Protein AF-A0A6L7WZH0-F1 (afdb_monomer)

Nearest PDB structures (foldseek):
  8x2j-assembly1_B  TM=9.013E-01  e=3.659E-11  Chloroflexus aurantia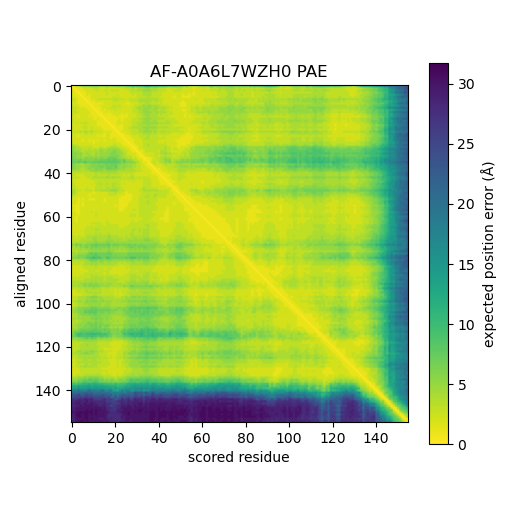cus J-10-fl
  6lod-assembly1_B  TM=8.839E-01  e=1.071E-10  Roseiflexus castenholzii DSM 13941
  6btm-assembly1_B  TM=8.825E-01  e=1.375E-09  Flavobacterium johnsoniae UW101
  6f0k-assembly1_B  TM=8.956E-01  e=1.542E-08  Rhodothermus marinus DSM 4252

pLDDT: mean 90.03, std 13.59, range [33.47, 97.69]

Foldseek 3Di:
DDDFDWVPFQQPCVVQVPDPVSQKDAAQAADDDPPPCVVVDDPLDDRHGHRTIDGDPLPVSQVVVQVVVQVVVVHDRDAPSRDRPVQVPDPVNQDADDDCVDCPHPVNVCCVVQVVQWDDPPVVVVPPDPDIHGHDDDPPDDDDPDPPPPDDDDD

Solvent-accessible surface area (backbone atoms only — not comparable to full-atom values): 10241 Å² total; per-residue (Å²): 137,73,76,81,63,56,94,75,46,82,48,82,55,58,72,35,76,72,34,95,78,62,66,47,45,70,32,84,55,65,80,83,65,63,88,73,54,62,75,74,60,60,88,78,49,86,84,73,58,46,49,25,61,46,60,83,42,76,45,48,57,53,50,51,49,44,52,52,52,21,57,75,70,74,49,76,77,55,90,71,71,53,65,37,68,72,35,70,68,36,90,82,58,84,50,74,68,66,61,71,90,39,70,89,26,67,53,36,44,48,46,64,77,36,47,94,39,42,46,58,84,67,63,93,72,70,73,80,69,98,57,80,45,70,62,84,84,61,98,79,66,81,85,74,87,66,95,74,75,74,89,76,79,87,132

Secondary structure (DSSP, 8-state):
-----GGG--S--HHHHT-TT---EE--S-----TTGGGGS-TTSPPP-TT-EE---TTHHHHHHHHHHHHHTTSPPPTTS---HHHHH-TT-------TT-TTSHHHHHHHHTGGGEE-TTGGG----S--EE----TT------S--------

Sequence (155 aa):
LNVQVYNRCIGTRFCANGCPYSVRYFNFWNPEWPDPMNNQLNPDVTVRTKGIIEKCTFCVQRINRAHVTAGTEGREIRPGEVQPACAQSCPTSALVFADLNNPESLPAKLAEAEADRSYTLLEHFGTDPGVIYLKKVDPHAEIHEDEHAHAGAHA

Radius of gyration: 19.88 Å; Cα contacts (8 Å, |Δi|>4): 142; chains: 1; bounding box: 49×57×48 Å

Mean predicted aligned error: 6.75 Å

Structure (mmCIF, N/CA/C/O backbone):
data_AF-A0A6L7WZH0-F1
#
_entry.id   AF-A0A6L7WZH0-F1
#
loop_
_atom_site.group_PDB
_atom_site.id
_atom_site.type_symbol
_atom_site.label_atom_id
_atom_site.label_alt_id
_atom_site.label_comp_id
_atom_site.label_asym_id
_atom_site.label_entity_id
_atom_site.label_seq_id
_atom_site.pdbx_PDB_ins_code
_atom_site.Cartn_x
_atom_site.Cartn_y
_atom_site.Cartn_z
_atom_site.occupancy
_atom_site.B_iso_or_equiv
_atom_site.auth_seq_id
_atom_site.auth_comp_id
_atom_site.auth_asym_id
_atom_site.auth_atom_id
_atom_site.pdbx_PDB_model_num
ATOM 1 N N . LEU A 1 1 ? -9.794 -3.096 -3.797 1.00 87.88 1 LEU A N 1
ATOM 2 C CA . LEU A 1 1 ? -8.321 -3.243 -3.957 1.00 87.88 1 LEU A CA 1
ATOM 3 C C . LEU A 1 1 ? -7.882 -2.666 -5.304 1.00 87.88 1 LEU A C 1
ATOM 5 O O . LEU A 1 1 ? -8.449 -3.043 -6.318 1.00 87.88 1 LEU A O 1
ATOM 9 N N . ASN A 1 2 ? -6.872 -1.789 -5.348 1.00 94.06 2 ASN A N 1
ATOM 10 C CA . ASN A 1 2 ? -6.272 -1.340 -6.613 1.00 94.06 2 ASN A CA 1
ATOM 11 C C . ASN A 1 2 ? -5.101 -2.276 -6.964 1.00 94.06 2 ASN A C 1
ATOM 13 O O . ASN A 1 2 ? -4.156 -2.362 -6.182 1.00 94.06 2 ASN A O 1
ATOM 17 N N . VAL A 1 3 ? -5.122 -2.973 -8.103 1.00 95.56 3 VAL A N 1
ATOM 18 C CA . VAL A 1 3 ? -4.046 -3.898 -8.523 1.00 95.56 3 VAL A CA 1
ATOM 19 C C . VAL A 1 3 ? -3.308 -3.325 -9.732 1.00 95.56 3 VAL A C 1
ATOM 21 O O . VAL A 1 3 ? -3.927 -2.888 -10.696 1.00 95.56 3 VAL A O 1
ATOM 24 N N . GLN A 1 4 ? -1.972 -3.316 -9.678 1.00 95.88 4 GLN A N 1
ATOM 25 C CA . GLN A 1 4 ? -1.131 -2.869 -10.789 1.00 95.88 4 GLN A CA 1
ATOM 26 C C . GLN A 1 4 ? -0.747 -4.067 -11.659 1.00 95.88 4 GLN A C 1
ATOM 28 O O . GLN A 1 4 ? -0.015 -4.945 -11.214 1.00 95.88 4 GLN A O 1
ATOM 33 N N . VAL A 1 5 ? -1.224 -4.080 -12.903 1.00 96.00 5 VAL A N 1
ATOM 34 C CA . VAL A 1 5 ? -0.928 -5.134 -13.882 1.00 96.00 5 VAL A CA 1
ATOM 35 C C . VAL A 1 5 ? 0.304 -4.733 -14.694 1.00 96.00 5 VAL A C 1
ATOM 37 O O . VAL A 1 5 ? 0.230 -3.903 -15.602 1.00 96.00 5 VAL A O 1
ATOM 40 N N . TYR A 1 6 ? 1.460 -5.288 -14.328 1.00 96.38 6 TYR A N 1
ATOM 41 C CA . TYR A 1 6 ? 2.765 -4.820 -14.807 1.00 96.38 6 TYR A CA 1
ATOM 42 C C . TYR A 1 6 ? 2.971 -4.998 -16.317 1.00 96.38 6 TYR A C 1
ATOM 44 O O . TYR A 1 6 ? 3.420 -4.069 -16.981 1.00 96.38 6 TYR A O 1
ATOM 52 N N . ASN A 1 7 ? 2.581 -6.145 -16.878 1.00 95.00 7 ASN A N 1
ATOM 53 C CA . ASN A 1 7 ? 2.734 -6.462 -18.306 1.00 95.00 7 ASN A CA 1
ATOM 54 C C . ASN A 1 7 ? 1.834 -5.625 -19.234 1.00 95.00 7 ASN A C 1
ATOM 56 O O . ASN A 1 7 ? 2.056 -5.600 -20.441 1.00 95.00 7 ASN A O 1
ATOM 60 N N . ARG A 1 8 ? 0.821 -4.935 -18.691 1.00 96.25 8 ARG A N 1
ATOM 61 C CA . ARG A 1 8 ? -0.043 -4.025 -19.457 1.00 96.25 8 ARG A CA 1
ATOM 62 C C . ARG A 1 8 ? 0.457 -2.578 -19.440 1.00 96.25 8 ARG A C 1
ATOM 64 O O . ARG A 1 8 ? -0.025 -1.755 -20.216 1.00 96.25 8 ARG A O 1
ATOM 71 N N . CYS A 1 9 ? 1.397 -2.246 -18.557 1.00 96.94 9 CYS A N 1
ATOM 72 C CA . CYS A 1 9 ? 1.923 -0.895 -18.434 1.00 96.94 9 CYS A CA 1
ATOM 73 C C . CYS A 1 9 ? 2.829 -0.552 -19.626 1.00 96.94 9 CYS A C 1
ATOM 75 O O . CYS A 1 9 ? 3.838 -1.208 -19.847 1.00 96.94 9 CYS A O 1
ATOM 77 N N . ILE A 1 10 ? 2.488 0.514 -20.355 1.00 96.62 10 ILE A N 1
ATOM 78 C CA . ILE A 1 10 ? 3.283 1.030 -21.488 1.00 96.62 10 ILE A CA 1
ATOM 79 C C . ILE A 1 10 ? 4.201 2.205 -21.107 1.00 96.62 10 ILE A C 1
ATOM 81 O O . ILE A 1 10 ? 4.804 2.831 -21.970 1.00 96.62 10 ILE A O 1
ATOM 85 N N . GLY A 1 11 ? 4.271 2.556 -19.820 1.00 96.44 11 GLY A N 1
ATOM 86 C CA . GLY A 1 11 ? 5.242 3.533 -19.327 1.00 96.44 11 GLY A CA 1
ATOM 87 C C . GLY A 1 11 ? 4.942 5.011 -19.583 1.00 96.44 11 GLY A C 1
ATOM 88 O O . GLY A 1 11 ? 5.847 5.826 -19.456 1.00 96.44 11 GLY A O 1
ATOM 89 N N . THR A 1 12 ? 3.695 5.393 -19.880 1.00 96.62 12 THR A N 1
ATOM 90 C CA . THR A 1 12 ? 3.302 6.807 -20.097 1.00 96.62 12 THR A CA 1
ATOM 91 C C . THR A 1 12 ? 3.372 7.682 -18.846 1.00 96.62 12 THR A C 1
ATOM 93 O O . THR A 1 12 ? 3.374 8.902 -18.954 1.00 96.62 12 THR A O 1
ATOM 96 N N . ARG A 1 13 ? 3.403 7.078 -17.650 1.00 95.94 13 ARG A N 1
ATOM 97 C CA . ARG A 1 13 ? 3.488 7.745 -16.331 1.00 95.94 13 ARG A CA 1
ATOM 98 C C . ARG A 1 13 ? 2.306 8.642 -15.952 1.00 95.94 13 ARG A C 1
ATOM 100 O O . ARG A 1 13 ? 2.294 9.168 -14.846 1.00 95.94 13 ARG A O 1
ATOM 107 N N . PHE A 1 14 ? 1.266 8.738 -16.778 1.00 97.25 14 PHE A N 1
ATOM 108 C CA . PHE A 1 14 ? 0.074 9.525 -16.443 1.00 97.25 14 PHE A CA 1
ATOM 109 C C . PHE A 1 14 ? -0.590 9.062 -15.137 1.00 97.25 14 PHE A C 1
ATOM 11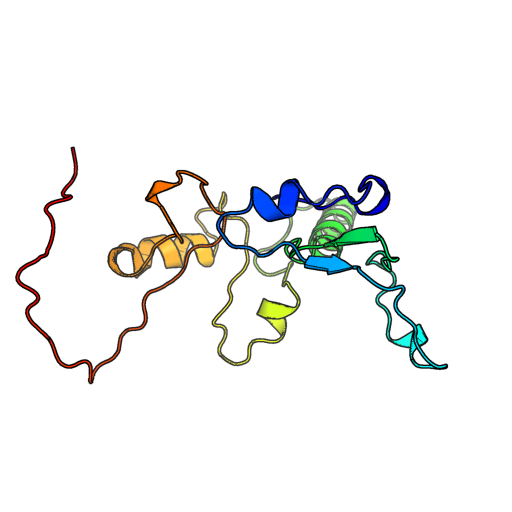1 O O . PHE A 1 14 ? -1.038 9.876 -14.337 1.00 97.25 14 PHE A O 1
ATOM 118 N N . CYS A 1 15 ? -0.569 7.754 -14.862 1.00 96.50 15 CYS A N 1
ATOM 119 C CA . CYS A 1 15 ? -1.082 7.218 -13.604 1.00 96.50 15 CYS A CA 1
ATOM 120 C C . CYS A 1 15 ? -0.311 7.716 -12.372 1.00 96.50 15 CYS A C 1
ATOM 122 O O . CYS A 1 15 ? -0.923 7.826 -11.315 1.00 96.50 15 CYS A O 1
ATOM 124 N N . ALA A 1 16 ? 0.990 8.013 -12.493 1.00 96.75 16 ALA A N 1
ATOM 125 C CA . ALA A 1 16 ? 1.781 8.596 -11.411 1.00 96.75 16 ALA A CA 1
ATOM 126 C C . ALA A 1 16 ? 1.379 10.052 -11.158 1.00 96.75 16 ALA A C 1
ATOM 128 O O . ALA A 1 16 ? 1.096 10.396 -10.017 1.00 96.75 16 ALA A O 1
ATOM 129 N N . ASN A 1 17 ? 1.243 10.852 -12.220 1.00 95.88 17 ASN A N 1
ATOM 130 C CA . ASN A 1 17 ? 0.803 12.247 -12.117 1.00 95.88 17 ASN A CA 1
ATOM 131 C C . ASN A 1 17 ? -0.614 12.375 -11.538 1.00 95.88 17 ASN A C 1
ATOM 133 O O . ASN A 1 17 ? -0.892 13.302 -10.791 1.00 95.88 17 ASN A O 1
ATOM 137 N N . GLY A 1 18 ? -1.510 11.440 -11.868 1.00 95.25 18 GLY A N 1
ATOM 138 C CA . GLY A 1 18 ? -2.877 11.428 -11.342 1.00 95.25 18 GLY A CA 1
ATOM 139 C C . GLY A 1 18 ? -3.006 10.916 -9.904 1.00 95.25 18 GLY A C 1
ATOM 140 O O . GLY A 1 18 ? -4.112 10.885 -9.376 1.00 95.25 18 GLY A O 1
ATOM 141 N N . CYS A 1 19 ? -1.924 10.456 -9.268 1.00 95.88 19 CYS A N 1
ATOM 142 C CA . CYS A 1 19 ? -1.974 9.966 -7.895 1.00 95.88 19 CYS A CA 1
ATOM 143 C C . CYS A 1 19 ? -1.676 11.113 -6.917 1.00 95.88 19 CYS A C 1
ATOM 145 O O . CYS A 1 19 ? -0.5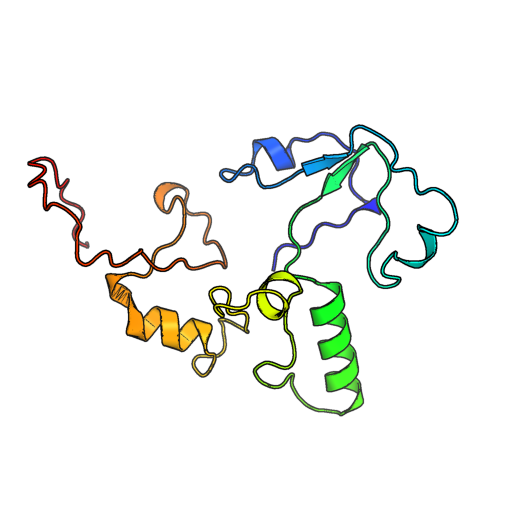20 11.532 -6.850 1.00 95.88 19 CYS A O 1
ATOM 147 N N . PRO A 1 20 ? -2.643 11.565 -6.094 1.00 96.19 20 PRO A N 1
ATOM 148 C CA . PRO A 1 20 ? -2.420 12.691 -5.179 1.00 96.19 20 PRO A CA 1
ATOM 149 C C . PRO A 1 20 ? -1.378 12.380 -4.095 1.00 96.19 20 PRO A C 1
ATOM 151 O O . PRO A 1 20 ? -0.788 13.280 -3.513 1.00 96.19 20 PRO A O 1
ATOM 154 N N . TYR A 1 21 ? -1.107 11.096 -3.856 1.00 95.88 21 TYR A N 1
ATOM 155 C CA . TYR A 1 21 ? -0.146 10.626 -2.860 1.00 95.88 21 TYR A CA 1
ATOM 156 C C . TYR A 1 21 ? 1.265 10.399 -3.419 1.00 95.88 21 TYR A C 1
ATOM 158 O O . TYR A 1 21 ? 2.171 10.075 -2.661 1.00 95.88 21 TYR A O 1
ATOM 166 N N . SER A 1 22 ? 1.466 10.494 -4.740 1.00 94.81 22 SER A N 1
ATOM 167 C CA . SER A 1 22 ? 2.762 10.219 -5.389 1.00 94.81 22 SER A CA 1
ATOM 168 C C . SER A 1 22 ? 3.383 8.845 -5.050 1.00 94.81 22 SER A C 1
ATOM 170 O O . SER A 1 22 ? 4.598 8.676 -5.062 1.00 94.81 22 SER A O 1
ATOM 172 N N . VAL A 1 23 ? 2.558 7.819 -4.793 1.00 96.31 23 VAL A N 1
ATOM 173 C CA . VAL A 1 23 ? 3.000 6.461 -4.383 1.00 96.31 23 VAL A CA 1
ATOM 174 C C . VAL A 1 23 ? 3.161 5.469 -5.546 1.00 96.31 23 VAL A C 1
ATOM 176 O O . VAL A 1 23 ? 3.114 4.248 -5.363 1.00 96.31 23 VAL A O 1
ATOM 179 N N . ARG A 1 24 ? 3.292 5.979 -6.773 1.00 97.12 24 ARG A N 1
ATOM 180 C CA . ARG A 1 24 ? 3.528 5.179 -7.981 1.00 97.12 24 ARG A CA 1
ATOM 181 C C . ARG A 1 24 ? 4.952 5.406 -8.462 1.00 97.12 24 ARG A C 1
ATOM 183 O O . ARG A 1 24 ? 5.292 6.501 -8.894 1.00 97.12 24 ARG A O 1
ATOM 190 N N . TYR A 1 25 ? 5.757 4.354 -8.424 1.00 95.94 25 TYR A N 1
ATOM 191 C CA . TYR A 1 25 ? 7.179 4.410 -8.739 1.00 95.94 25 TYR A CA 1
ATOM 192 C C . TYR A 1 25 ? 7.423 3.923 -10.160 1.00 95.94 25 TYR A C 1
ATOM 194 O O . TYR A 1 25 ? 6.872 2.906 -10.572 1.00 95.94 25 TYR A O 1
ATOM 202 N N . PHE A 1 26 ? 8.221 4.659 -10.928 1.00 97.00 26 PHE A N 1
ATOM 203 C CA . PHE A 1 26 ? 8.578 4.282 -12.292 1.00 97.00 26 PHE A CA 1
ATOM 204 C C . PHE A 1 26 ? 9.950 3.617 -12.326 1.00 97.00 26 PHE A C 1
ATOM 206 O O . PHE A 1 26 ? 10.924 4.176 -11.824 1.00 97.00 26 PHE A O 1
ATOM 213 N N . ASN A 1 27 ? 10.045 2.474 -12.997 1.00 96.56 27 ASN A N 1
ATOM 214 C CA . ASN A 1 27 ? 11.318 1.803 -13.223 1.00 96.56 27 ASN A CA 1
ATOM 215 C C . ASN A 1 27 ? 12.034 2.427 -14.420 1.00 96.56 27 ASN A C 1
ATOM 217 O O . ASN A 1 27 ? 11.726 2.127 -15.576 1.00 96.56 27 ASN A O 1
ATOM 221 N N . PHE A 1 28 ? 13.000 3.300 -14.149 1.00 95.12 28 PHE A N 1
ATOM 222 C CA . PHE A 1 28 ? 13.809 3.933 -15.195 1.00 95.12 28 PHE A CA 1
ATOM 223 C C . PHE A 1 28 ? 14.826 2.977 -15.820 1.00 95.12 28 PHE A C 1
ATOM 225 O O . PHE A 1 28 ? 15.096 3.062 -17.018 1.00 95.12 28 PHE A O 1
ATOM 232 N N . TRP A 1 29 ? 15.342 2.041 -15.028 1.00 94.75 29 TRP A N 1
ATOM 233 C CA . TRP A 1 29 ? 16.410 1.128 -15.421 1.00 94.75 29 TRP A CA 1
ATOM 234 C C . TRP A 1 29 ? 15.954 -0.322 -15.306 1.00 94.75 29 TRP A C 1
ATOM 236 O O . TRP A 1 29 ? 14.969 -0.624 -14.628 1.00 94.75 29 TRP A O 1
ATOM 246 N N . ASN A 1 30 ? 16.654 -1.216 -16.005 1.00 94.06 30 ASN A N 1
ATOM 247 C CA . ASN A 1 30 ? 16.471 -2.641 -15.777 1.00 94.06 30 ASN A CA 1
ATOM 248 C C . ASN A 1 30 ? 17.173 -2.994 -14.465 1.00 94.06 30 ASN A C 1
ATOM 250 O O . ASN A 1 30 ? 18.332 -2.617 -14.302 1.00 94.06 30 ASN A O 1
ATOM 254 N N . PRO A 1 31 ? 16.495 -3.680 -13.539 1.00 91.00 31 PRO A N 1
ATOM 255 C CA . PRO A 1 31 ? 17.162 -4.186 -12.356 1.00 91.00 31 PRO A CA 1
ATOM 256 C C . PRO A 1 31 ? 18.126 -5.318 -12.731 1.00 91.00 31 PRO A C 1
ATOM 258 O O . PRO A 1 31 ? 17.821 -6.154 -13.583 1.00 91.00 31 PRO A O 1
ATOM 261 N N . GLU A 1 32 ? 19.278 -5.333 -12.072 1.00 91.88 32 GLU A N 1
ATOM 262 C CA . GLU A 1 32 ? 20.308 -6.359 -12.206 1.00 91.88 32 GLU A CA 1
ATOM 263 C C . GLU A 1 32 ? 20.548 -6.988 -10.833 1.00 91.88 32 GLU A C 1
ATOM 265 O O . GLU A 1 32 ? 20.645 -6.283 -9.826 1.00 91.88 32 GLU A O 1
ATOM 270 N N . TRP A 1 33 ? 20.635 -8.316 -10.790 1.00 92.06 33 TRP A N 1
ATOM 271 C CA . TRP A 1 33 ? 20.948 -9.065 -9.576 1.00 92.06 33 TRP A CA 1
ATOM 272 C C . TRP A 1 33 ? 22.196 -9.902 -9.837 1.00 92.06 33 TRP A C 1
ATOM 274 O O . TRP A 1 33 ? 22.154 -10.748 -10.730 1.00 92.06 33 TRP A O 1
ATOM 284 N N . PRO A 1 34 ? 23.297 -9.686 -9.099 1.00 93.81 34 PRO A N 1
ATOM 285 C CA . PRO A 1 34 ? 24.476 -10.526 -9.238 1.00 93.81 34 PRO A CA 1
ATOM 286 C C . PRO A 1 34 ? 24.171 -11.930 -8.714 1.00 93.81 34 PRO A C 1
ATOM 288 O O . PRO A 1 34 ? 23.465 -12.082 -7.715 1.00 93.81 34 PRO A O 1
ATOM 291 N N . ASP A 1 35 ? 24.715 -12.962 -9.351 1.00 93.56 35 ASP A N 1
ATOM 292 C CA . ASP A 1 35 ? 24.568 -14.327 -8.847 1.00 93.56 35 ASP A CA 1
ATOM 293 C C . ASP A 1 35 ? 25.267 -14.470 -7.479 1.00 93.56 35 ASP A C 1
ATOM 295 O O . ASP A 1 35 ? 26.393 -13.988 -7.319 1.00 93.56 35 ASP A O 1
ATOM 299 N N . PRO A 1 36 ? 24.639 -15.114 -6.469 1.00 93.38 36 PRO A N 1
ATOM 300 C CA . PRO A 1 36 ? 23.375 -15.865 -6.501 1.00 93.38 36 PRO A CA 1
ATOM 301 C C . PRO A 1 36 ? 22.166 -15.101 -5.909 1.00 93.38 36 PRO A C 1
ATOM 303 O O . PRO A 1 36 ? 21.239 -15.710 -5.367 1.00 93.38 36 PRO A O 1
ATOM 306 N N . MET A 1 37 ? 22.166 -13.763 -5.923 1.00 93.25 37 MET A N 1
ATOM 307 C CA . MET A 1 37 ? 21.092 -12.954 -5.321 1.00 93.25 37 MET A CA 1
ATOM 308 C C . MET A 1 37 ? 19.744 -13.105 -6.034 1.00 93.25 37 MET A C 1
ATOM 310 O O . MET A 1 37 ? 18.706 -12.822 -5.438 1.00 93.25 37 MET A O 1
ATOM 314 N N . ASN A 1 38 ? 19.737 -13.610 -7.268 1.00 91.81 38 ASN A N 1
ATOM 315 C CA . ASN A 1 38 ? 18.529 -14.028 -7.979 1.00 91.81 38 ASN A CA 1
ATOM 316 C C . ASN A 1 38 ? 17.674 -15.029 -7.174 1.00 91.81 38 ASN A C 1
ATOM 318 O O . ASN A 1 38 ? 16.449 -14.991 -7.269 1.00 91.81 38 ASN A O 1
ATOM 322 N N . ASN A 1 39 ? 18.285 -15.849 -6.312 1.00 93.69 39 ASN A N 1
ATOM 323 C CA . ASN A 1 39 ? 17.571 -16.803 -5.454 1.00 93.69 39 ASN A CA 1
ATOM 324 C C . ASN A 1 39 ? 16.769 -16.149 -4.314 1.00 93.69 39 ASN A C 1
ATOM 326 O O . ASN A 1 39 ? 15.967 -16.820 -3.669 1.00 93.69 39 ASN A O 1
ATOM 330 N N . GLN A 1 40 ? 16.972 -14.856 -4.038 1.00 94.50 40 GLN A N 1
ATOM 331 C CA . GLN A 1 40 ? 16.213 -14.122 -3.015 1.00 94.50 40 GLN A CA 1
ATOM 332 C C . GLN A 1 40 ? 14.874 -13.589 -3.546 1.00 94.50 40 GLN A C 1
ATOM 334 O O . GLN A 1 40 ? 14.052 -13.086 -2.777 1.00 94.50 40 GLN A O 1
ATOM 339 N N . LEU A 1 41 ? 14.651 -13.659 -4.862 1.00 94.81 41 LEU A N 1
ATOM 340 C CA . LEU A 1 41 ? 13.436 -13.156 -5.488 1.00 94.81 41 LEU A CA 1
ATOM 341 C C . LEU A 1 41 ? 12.242 -14.043 -5.137 1.00 94.81 41 LEU A C 1
ATOM 343 O O . LEU A 1 41 ? 12.309 -15.269 -5.160 1.00 94.81 41 LEU A O 1
ATOM 347 N N . ASN A 1 42 ? 11.117 -13.402 -4.827 1.00 95.56 42 ASN A N 1
ATOM 348 C CA . ASN A 1 42 ? 9.886 -14.111 -4.520 1.00 95.56 42 ASN A CA 1
ATOM 349 C C . ASN A 1 42 ? 9.240 -14.630 -5.823 1.00 95.56 42 ASN A C 1
ATOM 351 O O . ASN A 1 42 ? 8.906 -13.804 -6.676 1.00 95.56 42 ASN A O 1
ATOM 355 N N . PRO A 1 43 ? 9.005 -15.948 -5.969 1.00 95.44 43 PRO A N 1
ATOM 356 C CA . PRO A 1 43 ? 8.453 -16.524 -7.196 1.00 95.44 43 PRO A CA 1
ATOM 357 C C . PRO A 1 43 ? 6.996 -16.120 -7.472 1.00 95.44 43 PRO A C 1
ATOM 359 O O . PRO A 1 43 ? 6.564 -16.149 -8.620 1.00 95.44 43 PRO A O 1
ATOM 362 N N . ASP A 1 44 ? 6.234 -15.712 -6.452 1.00 95.81 44 ASP A N 1
ATOM 363 C CA . ASP A 1 44 ? 4.831 -15.308 -6.608 1.00 95.81 44 ASP A CA 1
ATOM 364 C C . ASP A 1 44 ? 4.670 -13.846 -7.051 1.00 95.81 44 ASP A C 1
ATOM 366 O O . ASP A 1 44 ? 3.553 -13.373 -7.275 1.00 95.81 44 ASP A O 1
ATOM 370 N N . VAL A 1 45 ? 5.766 -13.086 -7.118 1.00 96.12 45 VAL A N 1
ATOM 371 C CA . VAL A 1 45 ? 5.750 -11.669 -7.482 1.00 96.12 45 VAL A CA 1
ATOM 372 C C . VAL A 1 45 ? 6.477 -11.495 -8.802 1.00 96.12 45 VAL A C 1
ATOM 374 O O . VAL A 1 45 ? 7.634 -11.873 -8.945 1.00 96.12 45 VAL A O 1
ATOM 377 N N . THR A 1 46 ? 5.817 -10.858 -9.768 1.00 93.88 46 THR A N 1
ATOM 378 C CA . THR A 1 46 ? 6.452 -10.525 -11.045 1.00 93.88 46 THR A CA 1
ATOM 379 C C . THR A 1 46 ? 7.723 -9.716 -10.798 1.00 93.88 46 THR A C 1
ATOM 381 O O . THR A 1 46 ? 7.699 -8.735 -10.053 1.00 93.88 46 THR A O 1
ATOM 384 N N . VAL A 1 47 ? 8.822 -10.108 -11.438 1.00 93.88 47 VAL A N 1
ATOM 385 C CA . VAL A 1 47 ? 10.052 -9.316 -11.516 1.00 93.88 47 VAL A CA 1
ATOM 386 C C . VAL A 1 47 ? 9.878 -8.301 -12.641 1.00 93.88 47 VAL A C 1
ATOM 388 O O . VAL A 1 47 ? 9.500 -8.652 -13.756 1.00 93.88 47 VAL A O 1
ATOM 391 N N . ARG A 1 48 ? 10.063 -7.021 -12.330 1.00 94.62 48 ARG A N 1
ATOM 392 C CA . ARG A 1 48 ? 9.689 -5.915 -13.212 1.00 94.62 48 ARG A CA 1
ATOM 393 C C . ARG A 1 48 ? 10.897 -5.442 -14.012 1.00 94.62 48 ARG A C 1
ATOM 395 O O . ARG A 1 48 ? 11.996 -5.366 -13.481 1.00 94.62 48 ARG A O 1
ATOM 402 N N . THR A 1 49 ? 10.685 -5.098 -15.277 1.00 93.06 49 THR A N 1
ATOM 403 C CA . THR A 1 49 ? 11.715 -4.522 -16.154 1.00 93.06 49 THR A CA 1
ATOM 404 C C . THR A 1 49 ? 11.694 -2.993 -16.103 1.00 93.06 49 THR A C 1
ATOM 406 O O . THR A 1 49 ? 10.889 -2.385 -15.392 1.00 93.06 49 THR A O 1
ATOM 409 N N . LYS A 1 50 ? 12.553 -2.348 -16.897 1.00 96.19 50 LYS A N 1
ATOM 410 C CA . LYS A 1 50 ? 12.451 -0.917 -17.192 1.00 96.19 50 LYS A CA 1
ATOM 411 C C . LYS A 1 50 ? 11.126 -0.579 -17.875 1.00 96.19 50 LYS A C 1
ATOM 413 O O . LYS A 1 50 ? 10.542 -1.409 -18.573 1.00 96.19 50 LYS A O 1
ATOM 418 N N . GLY A 1 51 ? 10.706 0.674 -17.750 1.00 96.62 51 GLY A N 1
ATOM 419 C CA . GLY A 1 51 ? 9.598 1.234 -18.519 1.00 96.62 51 GLY A CA 1
ATOM 420 C C . GLY A 1 51 ? 8.216 1.052 -17.897 1.00 96.62 51 GLY A C 1
ATOM 421 O O . GLY A 1 51 ? 7.232 1.437 -18.521 1.00 96.62 51 GLY A O 1
ATOM 422 N N . ILE A 1 52 ? 8.112 0.495 -16.689 1.00 97.19 52 ILE A N 1
ATOM 423 C CA . ILE A 1 52 ? 6.822 0.191 -16.058 1.00 97.19 52 ILE A CA 1
ATOM 424 C C . ILE A 1 52 ? 6.654 0.870 -14.700 1.00 97.19 52 ILE A C 1
ATOM 426 O O . ILE A 1 52 ? 7.622 1.227 -14.032 1.00 97.19 52 ILE A O 1
ATOM 430 N N . ILE A 1 53 ? 5.391 1.082 -14.325 1.00 97.62 53 ILE A N 1
ATOM 431 C CA . ILE A 1 53 ? 4.990 1.657 -13.040 1.00 97.62 53 ILE A CA 1
ATOM 432 C C . ILE A 1 53 ? 4.688 0.545 -12.042 1.00 97.62 53 ILE A C 1
ATOM 434 O O . ILE A 1 53 ? 3.968 -0.411 -12.347 1.00 97.62 53 ILE A O 1
ATOM 438 N N . GLU A 1 54 ? 5.146 0.758 -10.820 1.00 96.38 54 GLU A N 1
ATOM 439 C CA . GLU A 1 54 ? 4.881 -0.041 -9.641 1.00 96.38 54 GLU A CA 1
ATOM 440 C C . GLU A 1 54 ? 4.147 0.767 -8.574 1.00 96.38 54 GLU A C 1
ATOM 442 O O . GLU A 1 54 ? 4.117 1.996 -8.595 1.00 96.38 54 GLU A O 1
ATOM 447 N N . LYS A 1 55 ? 3.536 0.059 -7.629 1.00 96.69 55 LYS A N 1
ATOM 448 C CA . LYS A 1 55 ? 2.950 0.623 -6.412 1.00 96.69 55 LYS A CA 1
ATOM 449 C C . LYS A 1 55 ? 2.721 -0.490 -5.395 1.00 96.69 55 LYS A C 1
ATOM 451 O O . LYS A 1 55 ? 2.757 -1.669 -5.751 1.00 96.69 55 LYS A O 1
ATOM 456 N N . CYS A 1 56 ? 2.362 -0.118 -4.169 1.00 97.19 56 CYS A N 1
ATOM 457 C CA . CYS A 1 56 ? 1.823 -1.064 -3.198 1.00 97.19 56 CYS A CA 1
ATOM 458 C C . CYS A 1 56 ? 0.553 -1.747 -3.746 1.00 97.19 56 CYS A C 1
ATOM 460 O O . CYS A 1 56 ? -0.369 -1.094 -4.244 1.00 97.19 56 CYS A O 1
ATOM 462 N N . THR A 1 57 ? 0.511 -3.074 -3.677 1.00 97.00 57 THR A N 1
ATOM 463 C CA . THR A 1 57 ? -0.630 -3.918 -4.077 1.00 97.00 57 THR A CA 1
ATOM 464 C C . THR A 1 57 ? -1.238 -4.658 -2.883 1.00 97.00 57 THR A C 1
ATOM 466 O O . THR A 1 57 ? -1.898 -5.672 -3.076 1.00 97.00 57 THR A O 1
ATOM 469 N N . PHE A 1 58 ? -0.970 -4.190 -1.655 1.00 97.12 58 PHE A N 1
ATOM 470 C CA . PHE A 1 58 ? -1.308 -4.883 -0.400 1.00 97.12 58 PHE A CA 1
ATOM 471 C C . PHE A 1 58 ? -0.867 -6.349 -0.374 1.00 97.12 58 PHE A C 1
ATOM 473 O O . PHE A 1 58 ? -1.548 -7.217 0.157 1.00 97.12 58 PHE A O 1
ATOM 480 N N . CYS A 1 59 ? 0.303 -6.621 -0.963 1.00 97.38 59 CYS A N 1
ATOM 481 C CA . CYS A 1 59 ? 0.836 -7.970 -1.116 1.00 97.38 59 CYS A CA 1
ATOM 482 C C . CYS A 1 59 ? -0.183 -8.921 -1.764 1.00 97.38 59 CYS A C 1
ATOM 484 O O . CYS A 1 59 ? -0.463 -9.989 -1.223 1.00 97.38 59 CYS A O 1
ATOM 486 N N . VAL A 1 60 ? -0.715 -8.538 -2.931 1.00 97.38 60 VAL A N 1
ATOM 487 C CA . VAL A 1 60 ? -1.709 -9.312 -3.699 1.00 97.38 60 VAL A CA 1
ATOM 488 C C . VAL A 1 60 ? -1.353 -10.794 -3.850 1.00 97.38 60 VAL A C 1
ATOM 490 O O . VAL A 1 60 ? -2.236 -11.640 -3.816 1.00 97.38 60 VAL A O 1
ATOM 493 N N . GLN A 1 61 ? -0.068 -11.140 -3.924 1.00 97.56 61 GLN A N 1
ATOM 494 C CA . GLN A 1 61 ? 0.398 -12.524 -3.960 1.00 97.56 61 GLN A CA 1
ATOM 495 C C . GLN A 1 61 ? 0.003 -13.334 -2.711 1.00 97.56 61 GLN A C 1
ATOM 497 O O . GLN A 1 61 ? -0.344 -14.507 -2.812 1.00 97.56 61 GLN A O 1
ATOM 502 N N . ARG A 1 62 ? 0.003 -12.705 -1.528 1.00 97.50 62 ARG A N 1
ATOM 503 C CA . ARG A 1 62 ? -0.416 -13.324 -0.262 1.00 97.50 62 ARG A CA 1
ATOM 504 C C . ARG A 1 62 ? -1.936 -13.422 -0.167 1.00 97.50 62 ARG A C 1
ATOM 506 O O . ARG A 1 62 ? -2.436 -14.452 0.267 1.00 97.50 62 ARG A O 1
ATOM 513 N N . ILE A 1 63 ? -2.649 -12.389 -0.628 1.00 96.44 63 ILE A N 1
ATOM 514 C CA . ILE A 1 63 ? -4.118 -12.389 -0.732 1.00 96.44 63 ILE A CA 1
ATOM 515 C C . ILE A 1 63 ? -4.573 -13.538 -1.643 1.00 96.44 63 ILE A C 1
ATOM 517 O O . ILE A 1 63 ? -5.369 -14.377 -1.234 1.00 96.44 63 ILE A O 1
ATOM 521 N N . ASN A 1 64 ? -4.004 -13.632 -2.847 1.00 96.62 64 ASN A N 1
ATOM 522 C CA . ASN A 1 64 ? -4.337 -14.677 -3.812 1.00 96.62 64 ASN A CA 1
ATOM 523 C C . ASN A 1 64 ? -4.030 -16.074 -3.268 1.00 96.62 64 ASN A C 1
ATOM 525 O O . ASN A 1 64 ? -4.855 -16.971 -3.412 1.00 96.62 64 ASN A O 1
ATOM 529 N N . ARG A 1 65 ? -2.881 -16.263 -2.604 1.00 96.81 65 ARG A N 1
ATOM 530 C CA . ARG A 1 65 ? -2.556 -17.540 -1.958 1.00 96.81 65 ARG A CA 1
ATOM 531 C C . ARG A 1 65 ? -3.603 -17.925 -0.916 1.00 96.81 65 ARG A C 1
ATOM 533 O O . ARG A 1 65 ? -4.061 -19.059 -0.936 1.00 96.81 65 ARG A O 1
ATOM 540 N N . ALA A 1 66 ? -4.003 -16.997 -0.048 1.00 96.38 66 ALA A N 1
ATOM 541 C CA . ALA A 1 66 ? -5.025 -17.271 0.957 1.00 96.38 66 ALA A CA 1
ATOM 542 C C . ALA A 1 66 ? -6.382 -17.610 0.326 1.00 96.38 66 ALA A C 1
ATOM 544 O O . ALA A 1 66 ? -7.023 -18.557 0.769 1.00 96.38 66 ALA A O 1
ATOM 545 N N . HIS A 1 67 ? -6.789 -16.920 -0.747 1.00 95.88 67 HIS A N 1
ATOM 546 C CA . HIS A 1 67 ? -7.998 -17.284 -1.496 1.00 95.88 67 HIS A CA 1
ATOM 547 C C . HIS A 1 67 ? -7.920 -18.701 -2.074 1.00 95.88 67 HIS A C 1
ATOM 549 O O . HIS A 1 67 ? -8.885 -19.453 -1.965 1.00 95.88 67 HIS A O 1
ATOM 555 N N . VAL A 1 68 ? -6.782 -19.082 -2.663 1.00 97.00 68 VAL A N 1
ATOM 556 C CA . VAL A 1 68 ? -6.586 -20.431 -3.218 1.00 97.00 68 VAL A CA 1
ATOM 557 C C . VAL A 1 68 ? -6.625 -21.490 -2.116 1.00 97.00 68 VAL A C 1
ATOM 559 O O . VAL A 1 68 ? -7.325 -22.491 -2.264 1.00 97.00 68 VAL A O 1
ATOM 562 N N . THR A 1 69 ? -5.924 -21.273 -1.000 1.00 96.81 69 THR A N 1
ATOM 563 C CA . THR A 1 69 ? -5.916 -22.201 0.141 1.00 96.81 69 THR A CA 1
ATOM 564 C C . THR A 1 69 ? -7.310 -22.350 0.748 1.00 96.81 69 THR A C 1
ATOM 566 O O . THR A 1 69 ? -7.806 -23.466 0.875 1.00 96.81 69 THR A O 1
ATOM 569 N N . ALA A 1 70 ? -7.980 -21.239 1.061 1.00 97.06 70 ALA A N 1
ATOM 570 C CA . ALA A 1 70 ? -9.319 -21.249 1.641 1.00 97.06 70 ALA A CA 1
ATOM 571 C C . ALA A 1 70 ? -10.346 -21.896 0.694 1.00 97.06 70 ALA A C 1
ATOM 573 O O . ALA A 1 70 ? -11.142 -22.728 1.127 1.00 97.06 70 ALA A O 1
ATOM 574 N N . GLY A 1 71 ? -10.260 -21.605 -0.610 1.00 97.19 71 GLY A N 1
ATOM 575 C CA . GLY A 1 71 ? -11.097 -22.231 -1.634 1.00 97.19 71 GLY A CA 1
ATOM 576 C C . GLY A 1 71 ? -10.861 -23.738 -1.773 1.00 97.19 71 GLY A C 1
ATOM 577 O O . GLY A 1 71 ? -11.819 -24.489 -1.931 1.00 97.19 71 GLY A O 1
ATOM 578 N N . THR A 1 72 ? -9.612 -24.197 -1.646 1.00 97.44 72 THR A N 1
ATOM 579 C CA . THR A 1 72 ? -9.270 -25.634 -1.649 1.00 97.44 72 T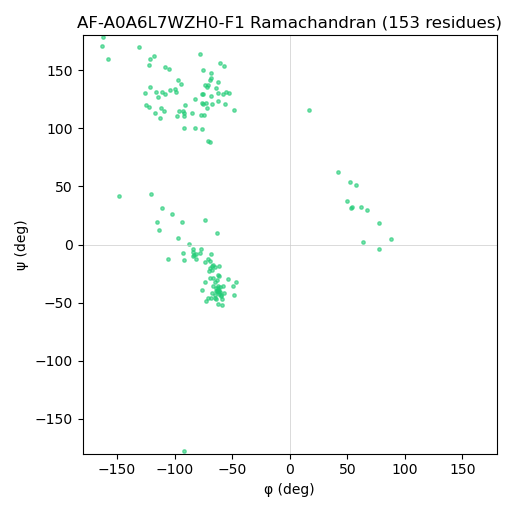HR A CA 1
ATOM 580 C C . THR A 1 72 ? -9.826 -26.346 -0.412 1.00 97.44 72 THR A C 1
ATOM 582 O O . THR A 1 72 ? -10.263 -27.489 -0.497 1.00 97.44 72 THR A O 1
ATOM 585 N N . GLU A 1 73 ? -9.847 -25.665 0.733 1.00 97.06 73 GLU A N 1
ATOM 586 C CA . GLU A 1 73 ? -10.387 -26.176 1.998 1.00 97.06 73 GLU A CA 1
ATOM 587 C C . GLU A 1 73 ? -11.915 -25.996 2.128 1.00 97.06 73 GLU A C 1
ATOM 589 O O . GLU A 1 73 ? -12.497 -26.438 3.117 1.00 97.06 73 GLU A O 1
ATOM 594 N N . GLY A 1 74 ? -12.576 -25.353 1.156 1.00 96.69 74 GLY A N 1
ATOM 595 C CA . GLY A 1 74 ? -14.024 -25.122 1.168 1.00 96.69 74 GLY A CA 1
ATOM 596 C C . GLY A 1 74 ? -14.500 -24.167 2.267 1.00 96.69 74 GLY A C 1
ATOM 597 O O . GLY A 1 74 ? -15.616 -24.311 2.764 1.00 96.69 74 GLY A O 1
ATOM 598 N N . ARG A 1 75 ? -13.662 -23.209 2.675 1.00 94.94 75 ARG A N 1
ATOM 599 C CA . ARG A 1 75 ? -13.963 -22.236 3.736 1.00 94.94 75 ARG A CA 1
ATOM 600 C C . ARG A 1 75 ? -13.646 -20.808 3.308 1.00 94.94 75 ARG A C 1
ATOM 602 O O . ARG A 1 75 ? -12.968 -20.572 2.313 1.00 94.94 75 ARG A O 1
ATOM 609 N N . GLU A 1 76 ? -14.075 -19.850 4.118 1.00 92.44 76 GLU A N 1
ATOM 610 C CA . GLU A 1 76 ? -13.654 -18.458 3.980 1.00 92.44 76 GLU A CA 1
ATOM 611 C C . GLU A 1 76 ? -12.248 -18.220 4.555 1.00 92.44 76 GLU A C 1
ATOM 613 O O . GLU A 1 76 ? -11.690 -19.037 5.306 1.00 92.44 76 GLU A O 1
ATOM 618 N N . ILE A 1 77 ? -11.660 -17.082 4.179 1.00 93.25 77 ILE A N 1
ATOM 619 C CA . ILE A 1 77 ? -10.378 -16.623 4.717 1.00 93.25 77 ILE A CA 1
ATOM 620 C C . ILE A 1 77 ? -10.578 -16.251 6.185 1.00 93.25 77 ILE A C 1
ATOM 622 O O . ILE A 1 77 ? -11.459 -15.465 6.529 1.00 93.25 77 ILE A O 1
ATOM 626 N N . ARG A 1 78 ? -9.743 -16.804 7.064 1.00 90.25 78 ARG A N 1
ATOM 627 C CA . ARG A 1 78 ? -9.823 -16.535 8.499 1.00 90.25 78 ARG A CA 1
ATOM 628 C C . ARG A 1 78 ? -9.263 -15.144 8.821 1.00 90.25 78 ARG A C 1
ATOM 630 O O . ARG A 1 78 ? -8.316 -14.692 8.166 1.00 90.25 78 ARG A O 1
ATOM 637 N N . PRO A 1 79 ? -9.766 -14.481 9.877 1.00 87.44 79 PRO A N 1
ATOM 638 C CA . PRO A 1 79 ? -9.160 -13.256 10.381 1.00 87.44 79 PRO A CA 1
ATOM 639 C C . PRO A 1 79 ? -7.666 -13.456 10.655 1.00 87.44 79 PRO A C 1
ATOM 641 O O . PRO A 1 79 ? -7.260 -14.428 11.288 1.00 87.44 79 PRO A O 1
ATOM 644 N N . GLY A 1 80 ? -6.840 -12.545 10.143 1.00 86.81 80 GLY A N 1
ATOM 645 C CA . GLY A 1 80 ? -5.391 -12.585 10.32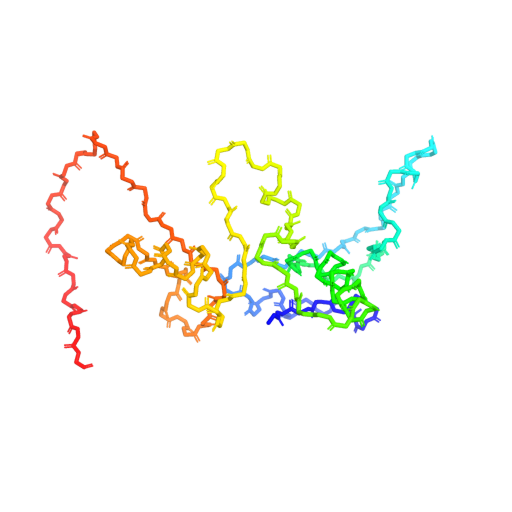3 1.00 86.81 80 GLY A CA 1
ATOM 646 C C . GLY A 1 80 ? -4.629 -13.594 9.453 1.00 86.81 80 GLY A C 1
ATOM 647 O O . GLY A 1 80 ? -3.403 -13.561 9.480 1.00 86.81 80 GLY A O 1
ATOM 648 N N . GLU A 1 81 ? -5.299 -14.430 8.647 1.00 92.50 81 GLU A N 1
ATOM 649 C CA . GLU A 1 81 ? -4.642 -15.391 7.738 1.00 92.50 81 GLU A CA 1
ATOM 650 C C . GLU A 1 81 ? -3.825 -14.690 6.642 1.00 92.50 81 GLU A C 1
ATOM 652 O O . GLU A 1 81 ? -2.768 -15.168 6.228 1.00 92.50 81 GLU A O 1
ATOM 657 N N . VAL A 1 82 ? -4.278 -13.512 6.208 1.00 95.44 82 VAL A N 1
ATOM 658 C CA . VAL A 1 82 ? -3.532 -12.651 5.290 1.00 95.44 82 VAL A CA 1
ATOM 659 C C . VAL A 1 82 ? -2.805 -11.572 6.079 1.00 95.44 82 VAL A C 1
ATOM 661 O O . VAL A 1 82 ? -3.420 -10.632 6.570 1.00 95.44 82 VAL A O 1
ATOM 664 N N . GLN A 1 83 ? -1.477 -11.666 6.123 1.00 95.19 83 GLN A N 1
ATOM 665 C CA . GLN A 1 83 ? -0.611 -10.605 6.639 1.00 95.19 83 GLN A CA 1
ATOM 666 C C . GLN A 1 83 ? 0.294 -10.074 5.524 1.00 95.19 83 GLN A C 1
ATOM 668 O O . GLN A 1 83 ? 1.161 -10.815 5.036 1.00 95.19 83 GLN A O 1
ATOM 673 N N . PRO A 1 84 ? 0.125 -8.811 5.088 1.00 97.12 84 PRO A N 1
ATOM 674 C CA . PRO A 1 84 ? 1.076 -8.149 4.207 1.00 97.12 84 PRO A CA 1
ATOM 675 C C . PRO A 1 84 ? 2.478 -8.129 4.818 1.00 97.12 84 PRO A C 1
ATOM 677 O O . PRO A 1 84 ? 2.640 -8.123 6.036 1.00 97.12 84 PRO A O 1
ATOM 680 N N . ALA A 1 85 ? 3.502 -8.073 3.967 1.00 97.69 85 ALA A N 1
ATOM 681 C CA . ALA A 1 85 ? 4.893 -8.082 4.418 1.00 97.69 85 ALA A CA 1
ATOM 682 C C . ALA A 1 85 ? 5.193 -6.929 5.393 1.00 97.69 85 ALA A C 1
ATOM 684 O O . ALA A 1 85 ? 5.826 -7.147 6.418 1.00 97.69 85 ALA A O 1
ATOM 685 N N . CYS A 1 86 ? 4.677 -5.726 5.121 1.00 97.50 86 CYS A N 1
ATOM 686 C CA . CYS A 1 86 ? 4.858 -4.572 6.001 1.00 97.50 86 CYS A CA 1
ATOM 687 C C . CYS A 1 86 ? 4.198 -4.753 7.379 1.00 97.50 86 CYS A C 1
ATOM 689 O O . CYS A 1 86 ? 4.804 -4.382 8.378 1.00 97.50 86 CYS A O 1
ATOM 691 N N . ALA A 1 87 ? 3.002 -5.350 7.441 1.00 96.50 87 ALA A N 1
ATOM 692 C CA . ALA A 1 87 ? 2.311 -5.631 8.699 1.00 96.50 87 ALA A CA 1
ATOM 693 C C . ALA A 1 87 ? 3.035 -6.715 9.506 1.00 96.50 87 ALA A C 1
ATOM 695 O O . ALA A 1 87 ? 3.324 -6.516 10.680 1.00 96.50 87 ALA A O 1
ATOM 696 N N . GLN A 1 88 ? 3.432 -7.813 8.852 1.00 96.50 88 GLN A N 1
ATOM 697 C CA . GLN A 1 88 ? 4.162 -8.907 9.497 1.00 96.50 88 GLN A CA 1
ATOM 698 C C . GLN A 1 88 ? 5.524 -8.462 10.055 1.00 96.50 88 GLN A C 1
ATOM 700 O O . GLN A 1 88 ? 5.956 -8.953 11.094 1.00 96.50 88 GLN A O 1
ATOM 705 N N . SER A 1 89 ? 6.224 -7.570 9.353 1.00 97.25 89 SER A N 1
ATOM 706 C CA . SER A 1 89 ? 7.550 -7.098 9.760 1.00 97.25 89 SER A CA 1
ATOM 707 C C . SER A 1 89 ? 7.518 -5.997 10.819 1.00 97.25 89 SER A C 1
ATOM 709 O O . SER A 1 89 ? 8.569 -5.673 11.365 1.00 97.25 89 SER A O 1
ATOM 711 N N . CYS A 1 90 ? 6.361 -5.389 11.091 1.00 96.62 90 CYS A N 1
ATOM 712 C CA . CYS A 1 90 ? 6.259 -4.265 12.013 1.00 96.62 90 CYS A CA 1
ATOM 713 C C . CYS A 1 90 ? 6.318 -4.751 13.475 1.00 96.62 90 CYS A C 1
ATOM 715 O O . CYS A 1 90 ? 5.354 -5.358 13.943 1.00 96.62 90 CYS A O 1
ATOM 717 N N . PRO A 1 91 ? 7.388 -4.458 14.243 1.00 96.94 91 PRO A N 1
ATOM 718 C CA . PRO A 1 91 ? 7.512 -4.951 15.618 1.00 96.94 91 PRO A CA 1
ATOM 719 C C . PRO A 1 91 ? 6.507 -4.292 16.569 1.00 96.94 91 PRO A C 1
ATOM 721 O O . PRO A 1 91 ? 6.089 -4.892 17.553 1.00 96.94 91 PRO A O 1
ATOM 724 N N . THR A 1 92 ? 6.101 -3.057 16.272 1.00 95.56 92 THR A N 1
ATOM 725 C CA . THR A 1 92 ? 5.158 -2.279 17.082 1.00 95.56 92 THR A CA 1
ATOM 726 C C . THR A 1 92 ? 3.698 -2.542 16.722 1.00 95.56 92 THR A C 1
ATOM 728 O O . THR A 1 92 ? 2.819 -1.934 17.322 1.00 95.56 92 THR A O 1
ATOM 731 N N . SER A 1 93 ? 3.420 -3.422 15.750 1.00 92.88 93 SER A N 1
ATOM 732 C CA . SER A 1 93 ? 2.061 -3.693 15.252 1.00 92.88 93 SER A CA 1
ATOM 733 C C . SER A 1 93 ? 1.304 -2.434 14.798 1.00 92.88 93 SER A C 1
ATOM 735 O O . SER A 1 93 ? 0.084 -2.359 14.896 1.00 92.88 93 SER A O 1
ATOM 737 N N . ALA A 1 94 ? 2.024 -1.435 14.274 1.00 93.75 94 ALA A N 1
ATOM 738 C CA . ALA A 1 94 ? 1.436 -0.176 13.809 1.00 93.75 94 ALA A CA 1
ATOM 739 C C . ALA A 1 94 ? 0.585 -0.331 12.535 1.00 93.75 94 ALA A C 1
ATOM 741 O O . ALA A 1 94 ? -0.223 0.536 12.216 1.00 93.75 94 ALA A O 1
ATOM 742 N N . LEU A 1 95 ? 0.788 -1.414 11.783 1.00 95.50 95 LEU A N 1
ATOM 743 C CA . LEU A 1 95 ? 0.062 -1.706 10.554 1.00 95.50 95 LEU A CA 1
ATOM 744 C C . LEU A 1 95 ? -0.835 -2.916 10.783 1.00 95.50 95 LEU A C 1
ATOM 746 O O . LEU A 1 95 ? -0.341 -4.019 11.012 1.00 95.50 95 LEU A O 1
ATOM 750 N N . VAL A 1 96 ? -2.143 -2.712 10.661 1.00 94.56 96 VAL A N 1
ATOM 751 C CA . VAL A 1 96 ? -3.141 -3.777 10.749 1.00 94.56 96 VAL A CA 1
ATOM 752 C C . VAL A 1 96 ? -3.843 -3.902 9.406 1.00 94.56 96 VAL A C 1
ATOM 754 O O . VAL A 1 96 ? -4.275 -2.911 8.824 1.00 94.56 96 VAL A O 1
ATOM 757 N N . PHE A 1 97 ? -3.952 -5.129 8.903 1.00 95.31 97 PHE A N 1
ATOM 758 C CA . PHE A 1 97 ? -4.591 -5.424 7.627 1.00 95.31 97 PHE A CA 1
ATOM 759 C C . PHE A 1 97 ? -5.680 -6.481 7.804 1.00 95.31 97 PHE A C 1
ATOM 761 O O . PHE A 1 97 ? -5.436 -7.526 8.407 1.00 95.31 97 PHE A O 1
ATOM 768 N N . ALA A 1 98 ? -6.868 -6.213 7.26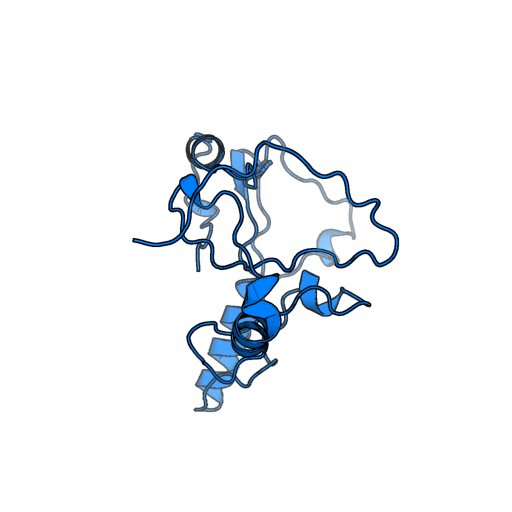6 1.00 93.31 98 ALA A N 1
ATOM 769 C CA . ALA A 1 98 ? -7.985 -7.148 7.196 1.00 93.31 98 ALA A CA 1
ATOM 770 C C . ALA A 1 98 ? -9.009 -6.672 6.152 1.00 93.31 98 ALA A C 1
ATOM 772 O O . ALA A 1 98 ? -8.836 -5.618 5.537 1.00 93.31 98 ALA A O 1
ATOM 773 N N . ASP A 1 99 ? -10.074 -7.450 5.968 1.00 91.38 99 ASP A N 1
ATOM 774 C CA . ASP A 1 99 ? -11.225 -7.036 5.170 1.00 91.38 99 ASP A CA 1
ATOM 775 C C . ASP A 1 99 ? -12.036 -5.961 5.903 1.00 91.38 99 ASP A C 1
ATOM 777 O O . ASP A 1 99 ? -12.583 -6.215 6.975 1.00 91.38 99 ASP A O 1
ATOM 781 N N . LEU A 1 100 ? -12.119 -4.772 5.305 1.00 87.94 100 LEU A N 1
ATOM 782 C CA . LEU A 1 100 ? -12.860 -3.635 5.847 1.00 87.94 100 LEU A CA 1
ATOM 783 C C . LEU A 1 100 ? -14.382 -3.847 5.795 1.00 87.94 100 LEU A C 1
ATOM 785 O O . LEU A 1 100 ? -15.100 -3.241 6.581 1.00 87.94 100 LEU A O 1
ATOM 789 N N . ASN A 1 101 ? -14.878 -4.725 4.915 1.00 88.62 101 ASN A N 1
ATOM 790 C CA . ASN A 1 101 ? -16.308 -5.040 4.843 1.00 88.62 101 ASN A CA 1
ATOM 791 C C . ASN A 1 101 ? -16.781 -5.915 6.009 1.00 88.62 101 ASN A C 1
ATOM 793 O O . ASN A 1 101 ? -17.984 -6.053 6.211 1.00 88.62 101 ASN A O 1
ATOM 797 N N . ASN A 1 102 ? -15.856 -6.531 6.749 1.00 89.94 102 ASN A N 1
ATOM 798 C CA . ASN A 1 102 ? -16.173 -7.321 7.926 1.00 89.94 102 ASN A CA 1
ATOM 799 C C . ASN A 1 102 ? -16.113 -6.424 9.180 1.00 89.94 102 ASN A C 1
ATOM 801 O O . ASN A 1 102 ? -15.005 -6.048 9.585 1.00 89.94 102 ASN A O 1
ATOM 805 N N . PRO A 1 103 ? -17.254 -6.122 9.838 1.00 88.94 103 PRO A N 1
ATOM 806 C CA . PRO A 1 103 ? -17.285 -5.295 11.049 1.00 88.94 103 PRO A CA 1
ATOM 807 C C . PRO A 1 103 ? -16.504 -5.912 12.213 1.00 88.94 103 PRO A C 1
ATOM 809 O O . PRO A 1 103 ? -15.979 -5.209 13.070 1.00 88.94 103 PRO A O 1
ATOM 812 N N . GLU A 1 104 ? -16.361 -7.240 12.226 1.00 89.44 104 GLU A N 1
ATOM 813 C CA . GLU A 1 104 ? -15.616 -7.946 13.265 1.00 89.44 104 GLU A CA 1
ATOM 814 C C . GLU A 1 104 ? -14.094 -7.858 13.086 1.00 89.44 104 GLU A C 1
ATOM 816 O O . GLU A 1 104 ? -13.342 -8.297 13.966 1.00 89.44 104 GLU A O 1
ATOM 821 N N . SER A 1 105 ? -13.629 -7.302 11.963 1.00 91.81 105 SER A N 1
ATOM 822 C CA . SER A 1 105 ? -12.210 -7.156 11.663 1.00 91.81 105 SER A CA 1
ATOM 823 C C . SER A 1 105 ? -11.525 -6.142 12.583 1.00 91.81 105 SER A C 1
ATOM 825 O O . SER A 1 105 ? -12.106 -5.144 13.007 1.00 91.81 105 SER A O 1
ATOM 827 N N . LEU A 1 106 ? -10.245 -6.382 12.882 1.00 90.00 106 LEU A N 1
ATOM 828 C CA . LEU A 1 106 ? -9.475 -5.498 13.757 1.00 90.00 106 LEU A CA 1
ATOM 829 C C . LEU A 1 106 ? -9.373 -4.052 13.219 1.00 90.00 106 LEU A C 1
ATOM 831 O O . LEU A 1 106 ? -9.579 -3.141 14.013 1.00 90.00 106 LEU A O 1
ATOM 835 N N . PRO A 1 107 ? -9.123 -3.794 11.917 1.00 89.88 107 PRO A N 1
ATOM 836 C CA . PRO A 1 107 ? -9.165 -2.439 11.367 1.00 89.88 107 PRO A CA 1
ATOM 837 C C . PRO A 1 107 ? -10.528 -1.757 11.500 1.00 89.88 107 PRO A C 1
ATOM 839 O O . PRO A 1 107 ? -10.552 -0.579 11.834 1.00 89.88 107 PRO A O 1
ATOM 842 N N . ALA A 1 108 ? -11.641 -2.470 11.275 1.00 88.88 108 ALA A N 1
ATOM 843 C CA . ALA A 1 108 ? -12.980 -1.894 11.425 1.00 88.88 108 ALA A CA 1
ATOM 844 C C . ALA A 1 108 ? -13.243 -1.491 12.884 1.00 88.88 108 ALA A C 1
ATOM 846 O O . ALA A 1 108 ? -13.603 -0.348 13.153 1.00 88.88 108 ALA A O 1
ATOM 847 N N . LYS A 1 109 ? -12.933 -2.386 13.830 1.00 91.44 109 LYS A N 1
ATOM 848 C CA . LYS A 1 109 ? -13.036 -2.106 15.269 1.00 91.44 109 LYS A CA 1
ATOM 849 C C . LYS A 1 109 ? -12.135 -0.963 15.717 1.00 91.44 109 LYS A C 1
ATOM 851 O O . LYS A 1 109 ? -12.551 -0.161 16.539 1.00 91.44 109 LYS A O 1
ATOM 856 N N . LEU A 1 110 ? -10.907 -0.882 15.200 1.00 90.81 110 LEU A N 1
ATOM 857 C CA . LEU A 1 110 ? -9.987 0.212 15.521 1.00 90.81 110 LEU A CA 1
ATOM 858 C C . LEU A 1 110 ? -10.476 1.543 14.954 1.00 90.81 110 LEU A C 1
ATOM 860 O O . LEU A 1 110 ? -10.399 2.544 15.651 1.00 90.81 110 LEU A O 1
ATOM 864 N N . ALA A 1 111 ? -10.984 1.563 13.722 1.00 88.25 111 ALA A N 1
ATOM 865 C CA . ALA A 1 111 ? -11.527 2.777 13.120 1.00 88.25 111 ALA A CA 1
ATOM 866 C C . ALA A 1 111 ? -12.744 3.305 13.898 1.00 88.25 111 ALA A C 1
ATOM 868 O O . ALA A 1 111 ? -12.855 4.510 14.095 1.00 88.25 111 ALA A O 1
ATOM 869 N N . GLU A 1 112 ? -13.615 2.414 14.380 1.00 88.94 112 GLU A N 1
ATOM 870 C CA . GLU A 1 112 ? -14.773 2.781 15.202 1.00 88.94 112 GLU A CA 1
ATOM 871 C C . GLU A 1 112 ? -14.373 3.195 16.627 1.00 88.94 112 GLU A C 1
ATOM 873 O O . GLU A 1 112 ? -14.784 4.250 17.105 1.00 88.94 112 GLU A O 1
ATOM 878 N N . ALA A 1 113 ? -13.534 2.404 17.302 1.00 90.12 113 ALA A N 1
ATOM 879 C CA . ALA A 1 113 ? -13.107 2.679 18.675 1.00 90.12 113 ALA A CA 1
ATOM 880 C C . ALA A 1 113 ? -12.242 3.944 18.793 1.00 90.12 113 ALA A C 1
ATOM 882 O O . ALA A 1 113 ? -12.238 4.593 19.834 1.00 90.12 113 ALA A O 1
ATOM 883 N N . GLU A 1 114 ? -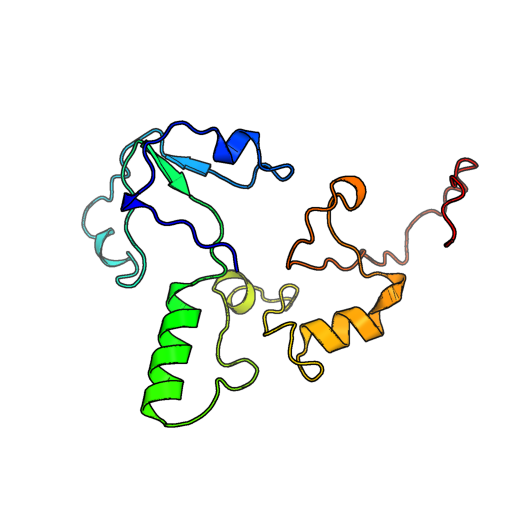11.508 4.291 17.735 1.00 90.00 114 GLU A N 1
ATOM 884 C CA . GLU A 1 114 ? -10.614 5.449 17.675 1.00 90.00 114 GLU A CA 1
ATOM 885 C C . GLU A 1 114 ? -11.142 6.523 16.720 1.00 90.00 114 GLU A C 1
ATOM 887 O O . GLU A 1 114 ? -10.349 7.234 16.097 1.00 90.00 114 GLU A O 1
ATOM 892 N N . ALA A 1 115 ? -12.469 6.647 16.596 1.00 88.69 115 ALA A N 1
ATOM 893 C CA . ALA A 1 115 ? -13.120 7.565 15.663 1.00 88.69 115 ALA A CA 1
ATOM 894 C C . ALA A 1 115 ? -12.536 8.991 15.726 1.00 88.69 115 ALA A C 1
ATOM 896 O O . ALA A 1 115 ? -12.189 9.549 14.685 1.00 88.69 115 ALA A O 1
ATOM 897 N N . ASP A 1 116 ? -12.294 9.522 16.932 1.00 90.06 116 ASP A N 1
ATOM 898 C CA . ASP A 1 116 ? -11.729 10.866 17.168 1.00 90.06 116 ASP A CA 1
ATOM 899 C C . ASP A 1 116 ? -10.315 11.062 16.587 1.00 90.06 116 ASP A C 1
ATOM 901 O O . ASP A 1 116 ? -9.888 12.179 16.267 1.00 90.06 116 ASP A O 1
ATOM 905 N N . ARG A 1 117 ? -9.551 9.972 16.464 1.00 92.12 117 ARG A N 1
ATOM 906 C CA . ARG A 1 117 ? -8.172 9.973 15.957 1.00 92.12 117 ARG A CA 1
ATOM 907 C C . ARG A 1 117 ? -8.058 9.407 14.552 1.00 92.12 117 ARG A C 1
ATOM 909 O O . ARG A 1 117 ? -6.992 9.549 13.951 1.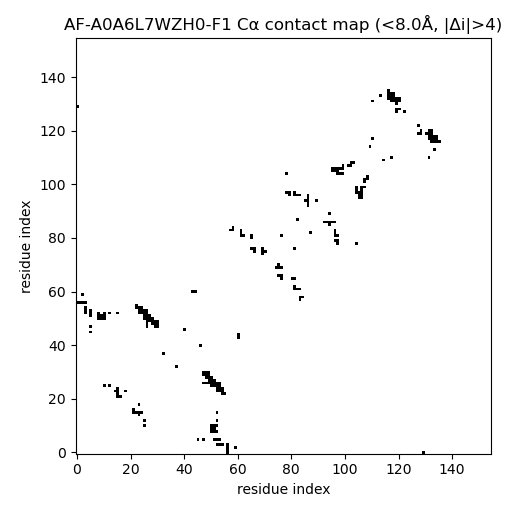00 92.12 117 ARG A O 1
ATOM 916 N N . SER A 1 118 ? -9.103 8.766 14.049 1.00 93.06 118 SER A N 1
ATOM 917 C CA . SER A 1 118 ? -9.148 8.190 12.714 1.00 93.06 118 SER A CA 1
ATOM 918 C C . SER A 1 118 ? -9.267 9.287 11.654 1.00 93.06 118 SER A C 1
ATOM 920 O O . SER A 1 118 ? -9.981 10.271 11.834 1.00 93.06 118 SER A O 1
ATOM 922 N N . TYR A 1 119 ? -8.514 9.162 10.565 1.00 93.25 119 TYR A N 1
ATOM 923 C CA . TYR A 1 119 ? -8.628 10.048 9.408 1.00 93.25 119 TYR A CA 1
ATOM 924 C C . TYR A 1 119 ? -8.079 9.370 8.156 1.00 93.25 119 TYR A C 1
ATOM 926 O O . TYR A 1 119 ? -7.267 8.438 8.224 1.00 93.25 119 TYR A O 1
ATOM 934 N N . THR A 1 120 ? -8.484 9.869 6.995 1.00 94.12 120 THR A N 1
ATOM 935 C CA . THR A 1 120 ? -7.899 9.475 5.715 1.00 94.12 120 THR A CA 1
ATOM 936 C C . THR A 1 120 ? -7.050 10.604 5.139 1.00 94.12 120 THR A C 1
ATOM 938 O O . THR A 1 120 ? -7.217 11.784 5.444 1.00 94.12 120 THR A O 1
ATOM 941 N N . LEU A 1 121 ? -6.045 10.255 4.332 1.00 93.88 121 LEU A N 1
ATOM 942 C CA . LEU A 1 121 ? -5.158 11.268 3.767 1.00 93.88 121 LEU A CA 1
ATOM 943 C C . LEU A 1 121 ? -5.839 12.017 2.622 1.00 93.88 121 LEU A C 1
ATOM 945 O O . LEU A 1 121 ? -6.274 11.407 1.643 1.00 93.88 121 LEU A O 1
ATOM 949 N N . LEU A 1 122 ? -5.786 13.348 2.711 1.00 94.56 122 LEU A N 1
ATOM 950 C CA . LEU A 1 122 ? -6.268 14.288 1.698 1.00 94.56 122 LEU A CA 1
ATOM 951 C C . LEU A 1 122 ? -7.759 14.104 1.352 1.00 94.56 122 LEU A C 1
ATOM 953 O O . LEU A 1 122 ? -8.129 14.027 0.182 1.00 94.56 122 LEU A O 1
ATOM 957 N N . GLU A 1 123 ? -8.611 14.067 2.379 1.00 91.56 123 GLU A N 1
ATOM 958 C CA . GLU A 1 123 ? -10.070 13.865 2.277 1.00 91.56 123 GLU A CA 1
ATOM 959 C C . GLU A 1 123 ? -10.767 14.766 1.253 1.00 91.56 123 GLU A C 1
ATOM 961 O O . GLU A 1 123 ? -11.661 14.320 0.538 1.00 91.56 123 GLU A O 1
ATOM 966 N N . HIS A 1 124 ? -10.302 16.008 1.101 1.00 93.31 124 HIS A N 1
ATOM 967 C CA . HIS A 1 124 ? -10.858 16.972 0.150 1.00 93.31 124 HIS A CA 1
ATOM 968 C C . HIS A 1 124 ? -10.769 16.535 -1.325 1.00 93.31 124 HIS A C 1
ATOM 970 O O . HIS A 1 124 ? -11.496 17.079 -2.152 1.00 93.31 124 HIS A O 1
ATOM 976 N N . PHE A 1 125 ? -9.912 15.568 -1.684 1.00 93.88 125 PHE A N 1
ATOM 977 C CA . PHE A 1 125 ? -9.870 15.011 -3.043 1.00 93.88 125 PHE A CA 1
ATOM 978 C C . PHE A 1 125 ? -10.920 13.917 -3.302 1.00 93.88 125 PHE A C 1
ATOM 980 O O . PHE A 1 125 ? -11.065 13.502 -4.451 1.00 93.88 125 PHE A O 1
ATOM 987 N N . GLY A 1 126 ? -11.636 13.430 -2.279 1.00 93.69 126 GLY A N 1
ATOM 988 C CA . GLY A 1 126 ? -12.713 12.444 -2.446 1.00 93.69 126 GLY A CA 1
ATOM 989 C C . GLY A 1 126 ? -12.258 11.101 -3.035 1.00 93.69 126 GLY A C 1
ATOM 990 O O . GLY A 1 126 ? -12.995 10.466 -3.783 1.00 93.69 126 GLY A O 1
ATOM 991 N N . THR A 1 127 ? -11.025 10.679 -2.749 1.00 92.31 127 THR A N 1
ATOM 992 C CA . THR A 1 127 ? -10.400 9.466 -3.310 1.00 92.31 127 THR A CA 1
ATOM 993 C C . THR A 1 127 ? -10.790 8.161 -2.619 1.00 92.31 127 THR A C 1
ATOM 995 O O . THR A 1 127 ? -10.395 7.106 -3.116 1.00 92.31 127 THR A O 1
ATOM 998 N N . ASP A 1 128 ? -11.503 8.239 -1.491 1.00 92.56 128 ASP A N 1
ATOM 999 C CA . ASP A 1 128 ? -11.943 7.110 -0.658 1.00 92.56 128 ASP A CA 1
ATOM 1000 C C . ASP A 1 128 ? -10.851 6.027 -0.473 1.00 92.56 128 ASP A C 1
ATOM 1002 O O . ASP A 1 128 ? -10.943 4.904 -0.990 1.00 92.56 128 ASP A O 1
ATOM 1006 N N . PRO A 1 129 ? -9.709 6.377 0.157 1.00 93.94 129 PRO A N 1
ATOM 1007 C CA . PRO A 1 129 ? -8.584 5.463 0.263 1.00 93.94 129 PRO A CA 1
ATOM 1008 C C . PRO A 1 129 ? -8.888 4.330 1.251 1.00 93.94 129 PRO A C 1
ATOM 1010 O O . PRO A 1 129 ? -9.272 4.555 2.390 1.00 93.94 129 PRO A O 1
ATOM 1013 N N . GLY A 1 130 ? -8.561 3.092 0.875 1.00 92.19 130 GLY A N 1
ATOM 1014 C CA . GLY A 1 130 ? -8.681 1.924 1.764 1.00 92.19 130 GLY A CA 1
ATOM 1015 C C . GLY A 1 130 ? -7.628 1.834 2.882 1.00 92.19 130 GLY A C 1
ATOM 1016 O O . GLY A 1 130 ? -7.347 0.732 3.346 1.00 92.19 130 GLY A O 1
ATOM 1017 N N . VAL A 1 131 ? -6.979 2.943 3.252 1.00 94.31 131 VAL A N 1
ATOM 1018 C CA . VAL A 1 131 ? -6.024 3.030 4.369 1.00 94.31 131 VAL A CA 1
ATOM 1019 C C . VAL A 1 131 ? -6.488 4.138 5.299 1.00 94.31 131 VAL A C 1
ATOM 1021 O O . VAL A 1 131 ? -6.547 5.298 4.896 1.00 94.31 131 VAL A O 1
ATOM 1024 N N . ILE A 1 132 ? -6.766 3.763 6.542 1.00 94.44 132 ILE A N 1
ATOM 1025 C CA . ILE A 1 132 ? -7.165 4.671 7.614 1.00 94.44 132 ILE A CA 1
ATOM 1026 C C . ILE A 1 132 ? -5.955 4.864 8.528 1.00 94.44 132 ILE A C 1
ATOM 1028 O O . ILE A 1 132 ? -5.284 3.896 8.893 1.00 94.44 132 ILE A O 1
ATOM 1032 N N . TYR A 1 133 ? -5.660 6.114 8.871 1.00 95.19 133 TYR A N 1
ATOM 1033 C CA . TYR A 1 133 ? -4.565 6.483 9.761 1.00 95.19 133 TYR A CA 1
ATOM 1034 C C . TYR A 1 133 ? -5.111 6.868 11.132 1.00 95.19 133 TYR A C 1
ATOM 1036 O O . TYR A 1 133 ? -6.221 7.382 11.243 1.00 95.19 133 TYR A O 1
ATOM 1044 N N . LEU A 1 134 ? -4.305 6.650 12.171 1.00 93.81 134 LEU A N 1
ATOM 1045 C CA . LEU A 1 134 ? -4.588 7.115 13.525 1.00 93.81 134 LEU A CA 1
ATOM 1046 C C . LEU A 1 134 ? -3.632 8.255 13.879 1.00 93.81 134 LEU A C 1
ATOM 1048 O O . LEU A 1 134 ? -2.415 8.128 13.713 1.00 93.81 134 LEU A O 1
ATOM 1052 N N . LYS A 1 135 ? -4.174 9.373 14.371 1.00 92.56 135 LYS A N 1
ATOM 1053 C CA . LYS A 1 135 ? -3.378 10.515 14.839 1.00 92.56 135 LYS A CA 1
ATOM 1054 C C . LYS A 1 135 ? -2.504 10.106 16.028 1.00 92.56 135 LYS A C 1
ATOM 1056 O O . LYS A 1 135 ? -2.938 9.390 16.936 1.00 92.56 135 LYS A O 1
ATOM 1061 N N . LYS A 1 136 ? -1.264 10.607 16.040 1.00 90.00 136 LYS A N 1
ATOM 1062 C CA . LYS A 1 136 ? -0.355 10.471 17.184 1.00 90.00 136 LYS A CA 1
ATOM 1063 C C . LYS A 1 136 ? -0.968 11.189 18.389 1.00 90.00 136 LYS A C 1
ATOM 1065 O O . LYS A 1 136 ? -1.340 12.351 18.280 1.00 90.00 136 LYS A O 1
ATOM 1070 N N . VAL A 1 137 ? -1.019 10.508 19.531 1.00 88.38 137 VAL A N 1
ATOM 1071 C CA . VAL A 1 137 ? -1.295 11.142 20.826 1.00 88.38 137 VAL A CA 1
ATOM 1072 C C . VAL A 1 137 ? 0.046 11.418 21.476 1.00 88.38 137 VAL A C 1
ATOM 1074 O O . VAL A 1 137 ? 0.809 10.489 21.741 1.00 88.38 137 VAL A O 1
ATOM 1077 N N . ASP A 1 138 ? 0.353 12.696 21.661 1.00 86.81 138 ASP A N 1
ATOM 1078 C CA . ASP A 1 138 ? 1.579 13.138 22.307 1.00 86.81 138 ASP A CA 1
ATOM 1079 C C . ASP A 1 138 ? 1.229 13.796 23.650 1.00 86.81 138 ASP A C 1
ATOM 1081 O O . ASP A 1 138 ? 0.643 14.879 23.655 1.00 86.81 138 ASP A O 1
ATOM 1085 N N . PRO A 1 139 ? 1.546 13.154 24.790 1.00 83.69 139 PRO A N 1
ATOM 1086 C CA . PRO A 1 139 ? 1.228 13.692 26.111 1.00 83.69 139 PRO A CA 1
ATOM 1087 C C . PRO A 1 139 ? 2.036 14.951 26.464 1.00 83.69 139 PRO A C 1
ATOM 1089 O O . PRO A 1 139 ? 1.758 15.578 27.483 1.00 83.69 139 PRO A O 1
ATOM 1092 N N . HIS A 1 140 ? 3.030 15.318 25.649 1.00 87.81 140 HIS A N 1
ATOM 1093 C CA . HIS A 1 140 ? 3.872 16.497 25.837 1.00 87.81 140 HIS A CA 1
ATOM 1094 C C . HIS A 1 140 ? 3.663 17.559 24.750 1.00 87.81 140 HIS A C 1
ATOM 1096 O O . HIS A 1 140 ? 4.476 18.474 24.644 1.00 87.81 140 HIS A O 1
ATOM 1102 N N . ALA A 1 141 ? 2.612 17.447 23.930 1.00 82.31 141 ALA A N 1
ATOM 1103 C CA . ALA A 1 141 ? 2.310 18.473 22.941 1.00 82.31 141 ALA A CA 1
ATOM 1104 C C . ALA A 1 141 ? 2.001 19.807 23.637 1.00 82.31 141 ALA A C 1
ATOM 1106 O O . ALA A 1 141 ? 1.092 19.883 24.466 1.00 82.31 141 ALA A O 1
ATOM 1107 N N . GLU A 1 142 ? 2.739 20.859 23.286 1.00 78.88 142 GLU A N 1
ATOM 1108 C CA . GLU A 1 142 ? 2.381 22.218 23.679 1.00 78.88 142 GLU A CA 1
ATOM 1109 C C . GLU A 1 142 ? 1.093 22.604 22.944 1.00 78.88 142 GLU A C 1
ATOM 1111 O O . GLU A 1 142 ? 1.013 22.546 21.715 1.00 78.88 142 GLU A O 1
ATOM 1116 N N . ILE A 1 143 ? 0.049 22.931 23.706 1.00 77.75 143 ILE A N 1
ATOM 1117 C CA . ILE A 1 143 ? -1.231 23.362 23.147 1.00 77.75 143 ILE A CA 1
ATOM 1118 C C . ILE A 1 143 ? -1.048 24.809 22.694 1.00 77.75 143 ILE A C 1
ATOM 1120 O O . ILE A 1 143 ? -1.087 25.732 23.507 1.00 77.75 143 ILE A O 1
ATOM 1124 N N . HIS A 1 144 ? -0.819 25.004 21.400 1.00 68.94 144 HIS A N 1
ATOM 1125 C CA . HIS A 1 144 ? -0.934 26.317 20.781 1.00 68.94 144 HIS A CA 1
ATOM 1126 C C . HIS A 1 144 ? -2.404 26.529 20.404 1.00 68.94 144 HIS A C 1
ATOM 1128 O O . HIS A 1 144 ? -2.952 25.796 19.581 1.00 68.94 144 HIS A O 1
ATOM 1134 N N . GLU A 1 145 ? -3.066 27.485 21.057 1.00 57.06 145 GLU A N 1
ATOM 1135 C CA . GLU A 1 145 ? -4.411 27.919 20.677 1.00 57.06 145 GLU A CA 1
ATOM 1136 C C . GLU A 1 145 ? -4.328 28.666 19.339 1.00 57.06 145 GLU A C 1
ATOM 1138 O O . GLU A 1 145 ? -4.131 29.878 19.292 1.00 57.06 145 GLU A O 1
ATOM 1143 N N . ASP A 1 146 ? -4.432 27.936 18.230 1.00 55.06 146 ASP A N 1
ATOM 1144 C CA . ASP A 1 146 ? -4.555 28.548 16.910 1.00 55.06 146 ASP A CA 1
ATOM 1145 C C . ASP A 1 146 ? -5.978 29.120 16.740 1.00 55.06 146 ASP A C 1
ATOM 1147 O O . ASP A 1 146 ? -6.952 28.378 16.598 1.00 55.06 146 ASP A O 1
ATOM 1151 N N . GLU A 1 147 ? -6.108 30.453 16.680 1.00 45.66 147 GLU A N 1
ATOM 1152 C CA . GLU A 1 147 ? -7.357 31.211 16.426 1.00 45.66 147 GLU A CA 1
ATOM 1153 C C . GLU A 1 147 ? -7.986 30.963 15.028 1.00 45.66 147 GLU A C 1
ATOM 1155 O O . GLU A 1 147 ? -8.935 31.634 14.615 1.00 45.66 147 GLU A O 1
ATOM 1160 N N . HIS A 1 148 ? -7.492 29.979 14.273 1.00 48.84 148 HIS A N 1
ATOM 1161 C CA . HIS A 1 148 ? -7.947 29.640 12.924 1.00 48.84 148 HIS A CA 1
ATOM 1162 C C . HIS A 1 148 ? -8.462 28.198 12.817 1.00 48.84 148 HIS A C 1
ATOM 1164 O O . HIS A 1 148 ? -8.204 27.494 11.841 1.00 48.84 148 HIS A O 1
ATOM 1170 N N . ALA A 1 149 ? -9.252 27.752 13.795 1.00 45.47 149 ALA A N 1
ATOM 1171 C CA . ALA A 1 149 ? -10.127 26.600 13.611 1.00 45.47 149 ALA A CA 1
ATOM 1172 C C . ALA A 1 149 ? -11.275 26.990 12.663 1.00 45.47 149 ALA A C 1
ATOM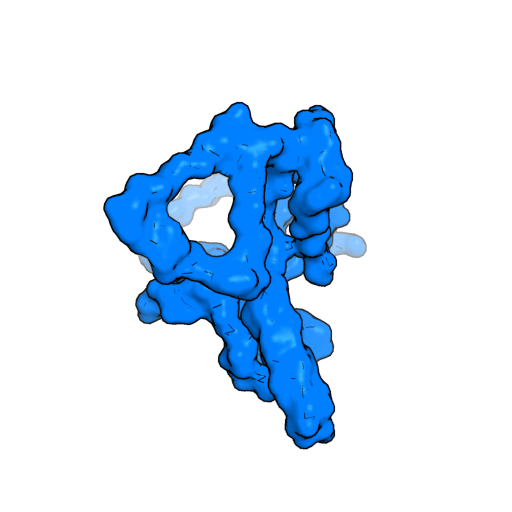 1174 O O . ALA A 1 149 ? -12.329 27.477 13.076 1.00 45.47 149 ALA A O 1
ATOM 1175 N N . HIS A 1 150 ? -11.051 26.818 11.359 1.00 41.44 150 HIS A N 1
ATOM 1176 C CA . HIS A 1 150 ? -12.102 26.948 10.361 1.00 41.44 150 HIS A CA 1
ATOM 1177 C C . HIS A 1 150 ? -13.261 26.005 10.694 1.00 41.44 150 HIS A C 1
ATOM 1179 O O . HIS A 1 150 ? -13.107 24.786 10.765 1.00 41.44 150 HIS A O 1
ATOM 1185 N N . ALA A 1 151 ? -14.428 26.617 10.877 1.00 43.69 151 ALA A N 1
ATOM 1186 C CA . ALA A 1 151 ? -15.721 25.974 10.975 1.00 43.69 151 ALA A CA 1
ATOM 1187 C C . ALA A 1 151 ? -15.918 24.966 9.832 1.00 43.69 151 ALA A C 1
ATOM 1189 O O . ALA A 1 151 ? -15.988 25.332 8.660 1.00 43.69 151 ALA A O 1
ATOM 1190 N N . GLY A 1 152 ? -16.027 23.696 10.202 1.00 36.34 152 GLY A N 1
ATOM 1191 C CA . GLY A 1 152 ? -16.371 22.590 9.316 1.00 36.34 152 GLY A CA 1
ATOM 1192 C C . GLY A 1 152 ? -17.148 21.524 10.077 1.00 36.34 152 GLY A C 1
ATOM 1193 O O . GLY A 1 152 ? -16.865 20.341 9.945 1.00 36.34 152 GLY A O 1
ATOM 1194 N N . ALA A 1 153 ? -18.079 21.951 10.933 1.00 37.34 153 ALA A N 1
ATOM 1195 C CA . ALA A 1 153 ? -19.075 21.066 11.508 1.00 37.34 153 ALA A CA 1
ATOM 1196 C C . ALA A 1 153 ? -20.127 20.762 10.433 1.00 37.34 153 ALA A C 1
ATOM 1198 O O . ALA A 1 153 ? -20.742 21.679 9.895 1.00 37.34 153 ALA A O 1
ATOM 1199 N N . HIS A 1 154 ? -20.263 19.475 10.127 1.00 35.06 154 HIS A N 1
ATOM 1200 C CA . HIS A 1 154 ? -21.483 18.776 9.729 1.00 35.06 154 HIS A CA 1
ATOM 1201 C C . HIS A 1 154 ? -22.676 19.634 9.263 1.00 35.06 154 HIS A C 1
ATOM 1203 O O . HIS A 1 154 ? -23.323 20.310 10.065 1.00 35.06 154 HIS A O 1
ATOM 1209 N N . ALA A 1 155 ? -23.036 19.466 7.990 1.00 33.47 155 ALA A N 1
ATOM 1210 C CA . ALA A 1 155 ? -24.407 19.558 7.498 1.00 33.47 155 ALA A CA 1
ATOM 1211 C C . ALA A 1 155 ? -24.692 18.316 6.647 1.00 33.47 155 ALA A C 1
ATOM 1213 O O . ALA A 1 155 ? -23.787 17.938 5.865 1.00 33.47 155 ALA A O 1
#